Protein AF-A0A0F8XX93-F1 (afdb_monomer_lite)

Structure (mmCIF, N/CA/C/O backbone):
data_AF-A0A0F8XX93-F1
#
_entry.id   AF-A0A0F8XX93-F1
#
loop_
_atom_site.group_PDB
_atom_site.id
_atom_site.type_symbol
_atom_site.label_atom_id
_atom_site.label_alt_id
_atom_site.label_comp_id
_atom_site.label_asym_id
_atom_site.label_entity_id
_atom_site.label_seq_id
_atom_site.pdbx_PDB_ins_code
_atom_site.Cartn_x
_atom_site.Cartn_y
_atom_site.Cartn_z
_atom_site.occupancy
_atom_site.B_iso_or_equiv
_atom_site.auth_seq_id
_atom_site.auth_comp_id
_atom_site.auth_asym_id
_atom_site.auth_atom_id
_atom_site.pdbx_PDB_model_num
ATOM 1 N N . MET A 1 1 ? -2.299 -11.072 2.567 1.00 51.03 1 MET A N 1
ATOM 2 C CA . MET A 1 1 ? -2.515 -9.602 2.584 1.00 51.03 1 MET A CA 1
ATOM 3 C C . MET A 1 1 ? -2.583 -9.151 4.044 1.00 5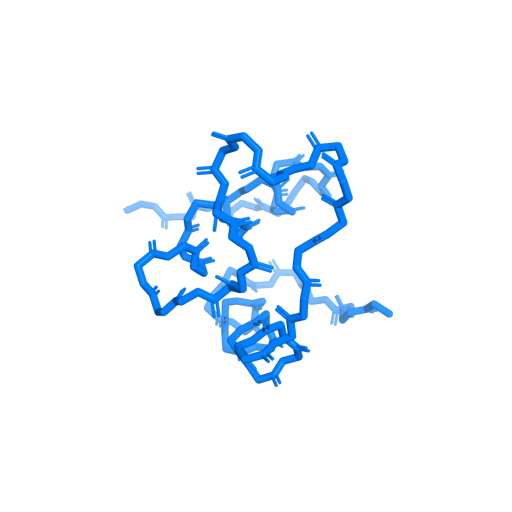1.03 1 MET A C 1
ATOM 5 O O . MET A 1 1 ? -3.249 -9.839 4.808 1.00 51.03 1 MET A O 1
ATOM 9 N N . PRO A 1 2 ? 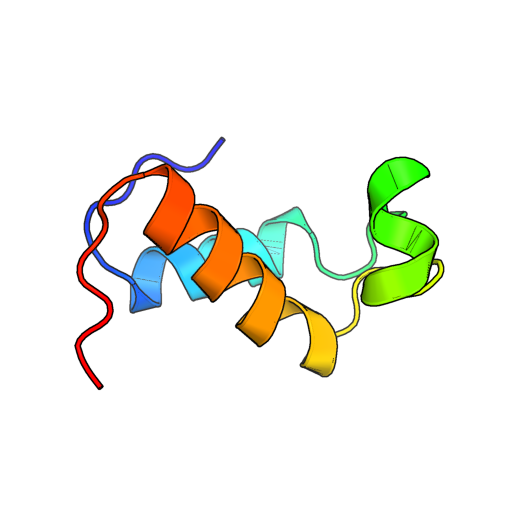-1.900 -8.077 4.476 1.00 56.38 2 PRO A N 1
ATOM 10 C CA . PRO A 1 2 ? -1.756 -7.771 5.903 1.00 56.38 2 PRO A CA 1
ATOM 11 C C . PRO A 1 2 ? -3.099 -7.391 6.545 1.00 56.38 2 PRO A C 1
ATOM 13 O O . PRO A 1 2 ? -3.699 -6.417 6.118 1.00 56.38 2 PRO A O 1
ATOM 16 N N . PHE A 1 3 ? -3.589 -8.132 7.542 1.00 59.09 3 PHE A N 1
ATOM 17 C CA . PHE A 1 3 ? -4.773 -7.752 8.332 1.00 59.09 3 PHE A CA 1
ATOM 18 C C . PHE A 1 3 ? -4.352 -6.721 9.386 1.00 59.09 3 PHE A C 1
ATOM 20 O O . PHE A 1 3 ? -3.545 -7.025 10.263 1.00 59.09 3 PHE A O 1
ATOM 27 N N . THR A 1 4 ? -4.808 -5.480 9.250 1.00 66.25 4 THR A N 1
ATOM 28 C CA . THR A 1 4 ? -4.557 -4.406 10.219 1.00 66.25 4 THR A CA 1
ATOM 29 C C . THR A 1 4 ? -5.640 -3.349 10.080 1.00 66.25 4 THR A C 1
ATOM 31 O O . THR A 1 4 ? -5.972 -2.959 8.966 1.00 66.25 4 THR A O 1
ATOM 34 N N . THR A 1 5 ? -6.170 -2.908 11.216 1.00 69.81 5 THR A N 1
ATOM 35 C CA . THR A 1 5 ? -7.138 -1.813 11.361 1.00 69.81 5 THR A CA 1
ATOM 36 C C . THR A 1 5 ? -6.473 -0.446 11.515 1.00 69.81 5 THR A C 1
ATOM 38 O O . THR A 1 5 ? -7.166 0.557 11.447 1.00 69.81 5 THR A O 1
ATOM 41 N N . LYS A 1 6 ? -5.146 -0.383 11.711 1.00 79.38 6 LYS A N 1
ATOM 42 C CA . LYS A 1 6 ? -4.394 0.874 11.869 1.00 79.38 6 LYS A CA 1
ATOM 43 C C . LYS A 1 6 ? -3.632 1.230 10.593 1.00 79.38 6 LYS A C 1
ATOM 45 O O . LYS A 1 6 ? -2.948 0.364 10.032 1.00 79.38 6 LYS A O 1
ATOM 50 N N . PHE A 1 7 ? -3.705 2.496 10.176 1.00 78.12 7 PHE A N 1
ATOM 51 C CA . PHE A 1 7 ? -3.043 2.996 8.967 1.00 78.12 7 PHE A CA 1
ATOM 52 C C . PHE A 1 7 ? -1.515 2.892 9.043 1.00 78.12 7 PHE A C 1
ATOM 54 O O . PHE A 1 7 ? -0.917 2.318 8.140 1.00 78.12 7 PHE A O 1
ATOM 61 N N . GLU A 1 8 ? -0.881 3.321 10.139 1.00 80.19 8 GLU A N 1
ATOM 62 C CA . GLU A 1 8 ? 0.585 3.240 10.298 1.00 80.19 8 GLU A CA 1
ATOM 63 C C . GLU A 1 8 ? 1.116 1.807 10.153 1.00 80.19 8 GLU A C 1
ATOM 65 O O . GLU A 1 8 ? 2.070 1.543 9.419 1.00 80.19 8 GLU A O 1
ATOM 70 N N . LYS A 1 9 ? 0.451 0.838 10.800 1.00 80.56 9 LYS A N 1
ATOM 71 C CA . LYS A 1 9 ? 0.812 -0.585 10.690 1.00 80.56 9 LYS A CA 1
ATOM 72 C C . LYS A 1 9 ? 0.573 -1.127 9.283 1.00 80.56 9 LYS A C 1
ATOM 74 O O . LYS A 1 9 ? 1.322 -1.992 8.827 1.00 80.56 9 LYS A O 1
ATOM 79 N N . LEU A 1 10 ? -0.469 -0.653 8.597 1.00 80.81 10 LEU A N 1
ATOM 80 C CA . LEU A 1 10 ? -0.701 -0.997 7.199 1.00 80.81 10 LEU A CA 1
ATOM 81 C C . LEU A 1 10 ? 0.425 -0.440 6.332 1.00 80.81 10 LEU A C 1
ATOM 83 O O . LEU A 1 10 ? 1.000 -1.198 5.565 1.00 80.81 10 LEU A O 1
ATOM 87 N N . GLN A 1 11 ? 0.775 0.832 6.486 1.00 79.31 11 GLN A N 1
ATOM 88 C CA . GLN A 1 11 ? 1.811 1.492 5.705 1.00 79.31 11 GLN A CA 1
ATOM 89 C C . GLN A 1 11 ? 3.175 0.821 5.891 1.00 79.31 11 GLN A C 1
ATOM 91 O O . GLN A 1 11 ? 3.841 0.535 4.899 1.00 79.31 11 GLN A O 1
ATOM 96 N N . ALA A 1 12 ? 3.560 0.483 7.125 1.00 81.31 12 ALA A N 1
ATOM 97 C CA . ALA A 1 12 ? 4.785 -0.268 7.403 1.00 81.31 12 ALA A CA 1
ATOM 98 C C . ALA A 1 12 ? 4.792 -1.632 6.691 1.00 81.31 12 ALA A C 1
ATOM 100 O O . ALA A 1 12 ? 5.745 -1.965 5.991 1.00 81.31 12 ALA A O 1
ATOM 101 N N . ARG A 1 13 ? 3.688 -2.386 6.770 1.00 81.12 13 ARG A N 1
ATOM 102 C CA . ARG A 1 13 ? 3.570 -3.686 6.092 1.00 81.12 13 ARG A CA 1
ATOM 103 C C . ARG A 1 13 ? 3.492 -3.570 4.574 1.00 81.12 13 ARG A C 1
ATOM 105 O O . ARG A 1 13 ? 3.993 -4.441 3.876 1.00 81.12 13 ARG A O 1
ATOM 112 N N . VAL A 1 14 ? 2.855 -2.530 4.044 1.00 80.81 14 VAL A N 1
ATOM 113 C CA . VAL A 1 14 ? 2.800 -2.267 2.601 1.00 80.81 14 VAL A CA 1
ATOM 114 C C . VAL A 1 14 ? 4.194 -1.900 2.104 1.00 80.81 14 VAL A C 1
ATOM 116 O O . VAL A 1 14 ? 4.615 -2.420 1.075 1.00 80.81 14 VAL A O 1
ATOM 119 N N . LYS A 1 15 ? 4.944 -1.096 2.866 1.00 82.38 15 LYS A N 1
ATOM 120 C CA . LYS A 1 15 ? 6.355 -0.818 2.604 1.00 82.38 15 LYS A CA 1
ATOM 121 C C . LYS A 1 15 ? 7.155 -2.116 2.551 1.00 82.38 15 LYS A C 1
ATOM 123 O O . LYS A 1 15 ? 7.752 -2.389 1.525 1.00 82.38 15 LYS A O 1
ATOM 128 N N . GLU A 1 16 ? 7.119 -2.953 3.582 1.00 81.62 16 GLU A N 1
ATOM 129 C CA . GLU A 1 16 ? 7.883 -4.211 3.582 1.00 81.62 16 GLU A CA 1
ATOM 130 C C . 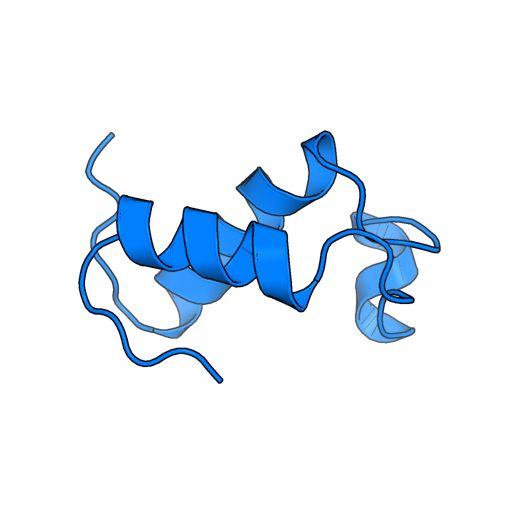GLU A 1 16 ? 7.475 -5.176 2.462 1.00 81.62 16 GLU A C 1
ATOM 132 O O . GLU A 1 16 ? 8.321 -5.830 1.860 1.00 81.62 16 GLU A O 1
ATOM 137 N N . PHE A 1 17 ? 6.178 -5.280 2.171 1.00 79.62 17 PHE A N 1
ATOM 138 C CA . PHE A 1 17 ? 5.675 -6.297 1.253 1.00 79.62 17 PHE A CA 1
ATOM 139 C C . PHE A 1 17 ? 5.800 -5.897 -0.219 1.00 79.62 17 PHE A C 1
ATOM 141 O O . PHE A 1 17 ? 6.011 -6.763 -1.071 1.00 79.62 17 PHE A O 1
ATOM 148 N N . TYR A 1 18 ? 5.636 -4.608 -0.526 1.00 78.19 18 TYR A N 1
ATOM 149 C CA . TYR A 1 18 ? 5.577 -4.110 -1.898 1.00 78.19 18 TYR A CA 1
ATOM 150 C C . TYR A 1 18 ? 6.830 -3.354 -2.330 1.00 78.19 18 TYR A C 1
ATOM 152 O O . TYR A 1 18 ? 7.090 -3.336 -3.527 1.00 78.19 18 TYR A O 1
ATOM 160 N N . LEU A 1 19 ? 7.631 -2.774 -1.429 1.00 80.88 19 LEU A N 1
ATOM 161 C CA . LEU A 1 19 ? 8.843 -2.044 -1.821 1.00 80.88 19 LEU A CA 1
ATOM 162 C C . LEU A 1 19 ? 9.786 -2.951 -2.626 1.00 80.88 19 LEU A C 1
ATOM 164 O O . LEU A 1 19 ? 10.109 -4.060 -2.207 1.00 80.88 19 LEU A O 1
ATOM 168 N N . GLY A 1 20 ? 10.199 -2.496 -3.811 1.00 77.88 20 GLY A N 1
ATOM 169 C CA . GLY A 1 20 ? 11.058 -3.280 -4.706 1.00 77.88 20 GLY A C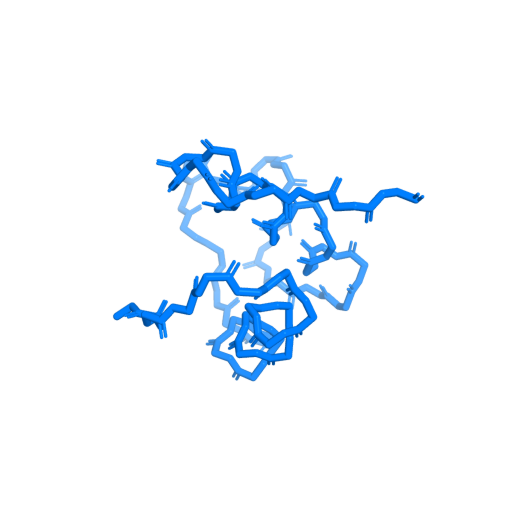A 1
ATOM 170 C C . GLY A 1 20 ? 10.349 -4.426 -5.444 1.00 77.88 20 GLY A C 1
ATOM 171 O O . GLY A 1 20 ? 10.970 -5.094 -6.271 1.00 77.88 20 GLY A O 1
ATOM 172 N N . ARG A 1 21 ? 9.048 -4.655 -5.209 1.00 80.06 21 ARG A N 1
ATOM 173 C CA . ARG A 1 21 ? 8.255 -5.619 -5.984 1.00 80.06 21 ARG A CA 1
ATOM 174 C C . ARG A 1 21 ? 7.780 -5.010 -7.305 1.00 80.06 21 ARG A C 1
ATOM 176 O O . ARG A 1 21 ? 7.467 -3.816 -7.361 1.00 80.06 21 ARG A O 1
ATOM 183 N N . PRO A 1 22 ? 7.663 -5.831 -8.363 1.00 82.06 22 PRO A N 1
ATOM 184 C CA . PRO A 1 22 ? 7.075 -5.391 -9.616 1.00 82.06 22 PRO A CA 1
ATOM 185 C C . PRO A 1 22 ? 5.609 -5.004 -9.410 1.00 82.06 22 PRO A C 1
ATOM 187 O O . PRO A 1 22 ? 4.830 -5.732 -8.788 1.00 82.06 22 PRO A O 1
ATOM 190 N N . VAL A 1 23 ? 5.231 -3.859 -9.969 1.00 80.19 23 VAL A N 1
ATOM 191 C CA . VAL A 1 23 ? 3.854 -3.367 -9.927 1.00 80.19 23 VAL A CA 1
ATOM 192 C C . VAL A 1 23 ? 3.003 -4.206 -10.890 1.00 80.19 23 VAL A C 1
ATOM 194 O O . VAL A 1 23 ? 3.408 -4.420 -12.042 1.00 80.19 23 VAL A O 1
ATOM 197 N N . PRO A 1 24 ? 1.812 -4.681 -10.481 1.00 80.75 24 PRO A N 1
ATOM 198 C CA . PRO A 1 24 ? 0.891 -5.365 -11.379 1.00 80.75 24 PRO A CA 1
ATOM 199 C C . PRO A 1 24 ? 0.534 -4.476 -12.571 1.00 80.75 24 PRO A C 1
ATOM 201 O O . PRO A 1 24 ? 0.344 -3.274 -12.416 1.00 80.75 24 PRO A O 1
ATOM 204 N N . THR A 1 25 ? 0.374 -5.054 -13.763 1.00 80.31 25 THR A N 1
ATOM 205 C CA . THR A 1 25 ? 0.192 -4.293 -15.017 1.00 80.31 25 THR A CA 1
ATOM 206 C C . THR A 1 25 ? -0.934 -3.256 -14.965 1.00 80.31 25 THR A C 1
ATOM 208 O O . THR A 1 25 ? -0.776 -2.171 -15.513 1.00 80.31 25 THR A O 1
ATOM 211 N N . ARG A 1 26 ? -2.023 -3.535 -14.234 1.00 78.81 26 ARG A N 1
ATOM 212 C CA . ARG A 1 26 ? -3.145 -2.594 -14.039 1.00 78.81 26 ARG A CA 1
ATOM 213 C C . ARG A 1 26 ? -2.755 -1.309 -13.302 1.00 78.81 26 ARG A C 1
ATOM 215 O O . ARG A 1 26 ? -3.374 -0.279 -13.520 1.00 78.81 26 ARG A O 1
ATOM 222 N N . PHE A 1 27 ? -1.730 -1.373 -12.459 1.00 76.00 27 PHE A N 1
ATOM 223 C CA . PHE A 1 27 ? -1.264 -0.272 -11.620 1.00 76.00 27 PHE A CA 1
ATOM 224 C C . PHE A 1 27 ? 0.053 0.334 -12.119 1.00 76.00 27 PHE A C 1
ATOM 226 O O . PHE A 1 27 ? 0.488 1.350 -11.587 1.00 76.00 27 PHE A O 1
ATOM 233 N N . LYS A 1 28 ? 0.672 -0.228 -13.170 1.00 78.00 28 LYS A N 1
ATOM 234 C CA . LYS A 1 28 ? 1.950 0.270 -13.710 1.00 78.00 28 LYS A CA 1
ATOM 235 C C . LYS A 1 28 ? 1.888 1.712 -14.212 1.00 78.00 28 LYS A C 1
ATOM 237 O O . LYS A 1 28 ? 2.898 2.405 -14.204 1.00 78.00 28 LYS A O 1
ATOM 242 N N . LYS A 1 29 ? 0.712 2.153 -14.667 1.00 77.25 29 LYS A N 1
ATOM 243 C CA . LYS A 1 29 ? 0.487 3.524 -15.143 1.00 77.25 29 LYS A CA 1
ATOM 244 C C . LYS A 1 29 ? 0.442 4.542 -13.996 1.00 77.25 29 LYS A C 1
ATOM 246 O O . LYS A 1 29 ? 0.786 5.692 -14.220 1.00 77.25 29 LYS A O 1
ATOM 251 N N . GLU A 1 30 ? 0.032 4.114 -12.800 1.00 72.56 30 GLU A N 1
ATOM 252 C CA . GLU A 1 30 ? -0.032 4.961 -11.601 1.00 72.56 30 GLU A CA 1
ATOM 253 C C . GLU A 1 30 ? 1.281 4.922 -10.807 1.00 72.56 30 GLU A C 1
ATOM 255 O O . GLU A 1 30 ? 1.793 5.976 -10.468 1.00 72.56 30 GLU A O 1
ATOM 260 N N . PHE A 1 31 ? 1.846 3.730 -10.565 1.00 73.38 31 PHE A N 1
ATOM 261 C CA . PHE A 1 31 ? 2.970 3.539 -9.631 1.00 73.38 31 PHE A CA 1
ATOM 262 C C . PHE A 1 31 ? 4.300 3.151 -10.309 1.00 73.38 31 PHE A C 1
ATOM 264 O O . PHE A 1 31 ? 5.264 2.765 -9.649 1.00 73.38 31 PHE A O 1
ATOM 271 N N . GLY A 1 32 ? 4.367 3.196 -11.643 1.00 77.88 32 GLY A N 1
ATOM 272 C CA . GLY A 1 32 ? 5.553 2.817 -12.416 1.00 77.88 32 GLY A CA 1
ATOM 273 C C . GLY A 1 32 ? 5.782 1.302 -12.517 1.00 77.88 32 GLY A C 1
ATOM 274 O O . GLY A 1 32 ? 4.871 0.491 -12.370 1.00 77.88 32 GLY A O 1
ATOM 275 N N . LYS A 1 33 ? 7.013 0.878 -12.834 1.00 77.88 33 LYS A N 1
ATOM 276 C CA . LYS A 1 33 ? 7.344 -0.554 -13.019 1.00 77.88 33 LYS A CA 1
ATOM 277 C C . LYS A 1 33 ? 7.556 -1.299 -11.695 1.00 77.88 33 LYS A C 1
ATOM 279 O O . LYS A 1 33 ? 7.274 -2.496 -11.628 1.00 77.88 33 LYS A O 1
ATOM 284 N N . ILE A 1 34 ? 8.057 -0.607 -10.674 1.00 81.50 34 ILE A N 1
ATOM 285 C CA . ILE A 1 34 ? 8.431 -1.144 -9.360 1.00 81.50 34 ILE A CA 1
ATOM 286 C C . ILE A 1 34 ? 7.903 -0.174 -8.304 1.00 81.50 34 ILE A C 1
ATOM 288 O O . ILE A 1 34 ? 8.001 1.037 -8.492 1.00 81.50 34 ILE A O 1
ATOM 292 N N . TYR A 1 35 ? 7.347 -0.691 -7.208 1.00 79.38 35 TYR A N 1
ATOM 293 C CA . TYR A 1 35 ? 6.904 0.163 -6.110 1.00 79.38 35 TYR A CA 1
ATOM 294 C C . TYR A 1 35 ? 8.114 0.806 -5.421 1.00 79.38 35 TYR A C 1
ATOM 296 O O . TYR A 1 35 ? 8.943 0.118 -4.817 1.00 79.38 35 TYR A O 1
ATOM 304 N N . ASN A 1 36 ? 8.177 2.133 -5.492 1.00 79.38 36 ASN A N 1
ATOM 305 C CA . ASN A 1 36 ? 9.169 2.966 -4.813 1.00 79.38 36 ASN A CA 1
ATOM 306 C C . ASN A 1 36 ? 8.609 3.527 -3.501 1.00 79.38 36 ASN A C 1
ATOM 308 O O . ASN A 1 36 ? 7.399 3.533 -3.297 1.00 79.38 36 ASN A O 1
ATOM 312 N N . GLN A 1 37 ? 9.467 4.051 -2.616 1.00 74.12 37 GLN A N 1
ATOM 313 C CA . GLN A 1 37 ? 9.020 4.643 -1.343 1.00 74.12 37 GLN A CA 1
ATOM 314 C C . GLN A 1 37 ? 7.943 5.727 -1.524 1.00 74.12 37 GLN A C 1
ATOM 316 O O . GLN A 1 37 ? 6.980 5.745 -0.761 1.00 74.12 37 GLN A O 1
ATOM 321 N N . ASN A 1 38 ? 8.059 6.550 -2.570 1.00 77.19 38 ASN A N 1
ATOM 322 C CA . ASN A 1 38 ? 7.083 7.596 -2.901 1.00 77.19 38 ASN A CA 1
ATOM 323 C C . ASN A 1 38 ? 5.701 7.023 -3.269 1.00 77.19 38 ASN A C 1
ATOM 325 O O . ASN A 1 38 ? 4.678 7.640 -2.998 1.00 77.19 38 ASN A O 1
ATOM 329 N N . GLU A 1 39 ? 5.678 5.804 -3.808 1.00 77.19 39 GLU A N 1
ATOM 330 C CA . GLU A 1 39 ? 4.488 5.098 -4.290 1.00 77.19 39 GLU A CA 1
ATOM 331 C C . GLU A 1 39 ? 3.802 4.268 -3.190 1.00 77.19 39 GLU A C 1
ATOM 333 O O . GLU A 1 39 ? 2.625 3.916 -3.294 1.00 77.19 39 GLU A O 1
ATOM 338 N N . ILE A 1 40 ? 4.508 3.977 -2.091 1.00 80.31 40 ILE A N 1
ATOM 339 C CA . ILE A 1 40 ? 3.960 3.234 -0.947 1.00 80.31 40 ILE A CA 1
ATOM 340 C C . ILE A 1 40 ? 2.839 4.015 -0.260 1.00 80.31 40 ILE A C 1
ATOM 342 O O . ILE A 1 40 ? 1.864 3.413 0.190 1.00 80.31 40 ILE A O 1
ATOM 346 N N . LEU A 1 41 ? 2.960 5.338 -0.175 1.00 79.38 41 LEU A N 1
ATOM 347 C CA . LEU A 1 41 ? 1.987 6.202 0.492 1.00 79.38 41 LEU A CA 1
ATOM 348 C C . LEU A 1 41 ? 0.625 6.205 -0.238 1.00 79.38 41 LEU A C 1
ATOM 350 O O . LEU A 1 41 ? -0.368 5.804 0.380 1.00 79.38 41 LEU A O 1
ATOM 354 N N . PRO A 1 42 ? 0.547 6.512 -1.551 1.00 82.38 42 PRO A N 1
ATOM 355 C CA . PRO A 1 42 ? -0.703 6.409 -2.304 1.00 82.38 42 PRO A CA 1
ATOM 356 C C . PRO A 1 42 ? -1.245 4.972 -2.373 1.00 82.38 42 PRO A C 1
ATOM 358 O O . PRO A 1 42 ? -2.459 4.773 -2.292 1.00 82.38 42 PRO A O 1
ATOM 361 N N . LEU A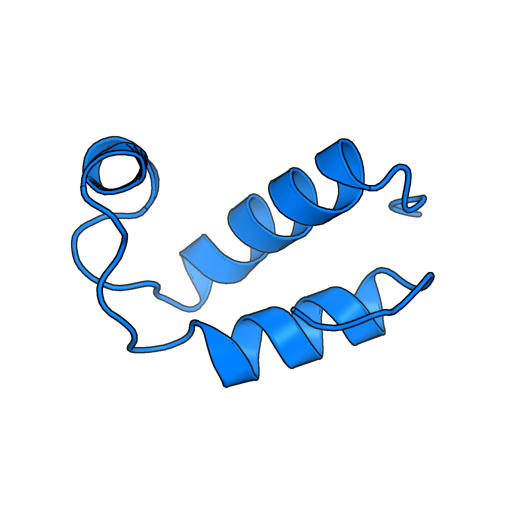 1 43 ? -0.379 3.952 -2.435 1.00 81.44 43 LEU A N 1
ATOM 362 C CA . LEU A 1 43 ? -0.806 2.550 -2.411 1.00 81.44 43 LEU A CA 1
ATOM 363 C C . LEU A 1 43 ? -1.455 2.180 -1.071 1.00 81.44 43 LEU A C 1
ATOM 365 O O . LEU A 1 43 ? -2.513 1.551 -1.044 1.00 81.44 43 LEU A O 1
ATOM 369 N N . SER A 1 44 ? -0.851 2.604 0.040 1.00 79.94 44 SER A N 1
ATOM 370 C CA . SER A 1 44 ? -1.377 2.382 1.389 1.00 79.94 44 SER A CA 1
ATOM 371 C C . SER A 1 44 ? -2.727 3.068 1.564 1.00 79.94 44 SER A C 1
ATOM 373 O O . SER A 1 44 ? -3.653 2.449 2.075 1.00 79.94 44 SER A O 1
ATOM 375 N N . ILE A 1 45 ? -2.893 4.295 1.061 1.00 82.38 45 ILE A N 1
ATOM 376 C CA . ILE A 1 45 ? -4.181 5.010 1.055 1.00 82.38 45 ILE A CA 1
ATOM 377 C C . ILE A 1 45 ? -5.237 4.238 0.252 1.00 82.38 45 ILE A C 1
ATOM 379 O O . ILE A 1 45 ? -6.361 4.061 0.722 1.00 82.38 45 ILE A O 1
ATOM 383 N N . LYS A 1 46 ? -4.888 3.735 -0.938 1.00 82.06 46 LYS A N 1
ATOM 384 C CA . LYS A 1 46 ? -5.808 2.979 -1.806 1.00 82.06 46 LYS A CA 1
ATOM 385 C C . LYS A 1 46 ? -6.252 1.667 -1.149 1.00 82.06 46 LYS A C 1
ATOM 387 O O . LYS A 1 46 ? -7.437 1.336 -1.166 1.00 82.06 46 LYS A O 1
ATOM 392 N N . ILE A 1 47 ? -5.321 0.963 -0.501 1.00 80.75 47 ILE A N 1
ATOM 393 C CA . ILE A 1 47 ? -5.601 -0.251 0.276 1.00 80.75 47 ILE A CA 1
ATOM 394 C C . ILE A 1 47 ? -6.466 0.071 1.503 1.00 80.75 47 ILE A C 1
ATOM 396 O O . ILE A 1 47 ? -7.405 -0.672 1.782 1.00 80.75 47 ILE A O 1
ATOM 400 N N . SER A 1 48 ? -6.197 1.174 2.207 1.00 81.94 48 SER A N 1
ATOM 401 C CA . SER A 1 48 ? -6.989 1.619 3.360 1.00 81.94 48 SER A CA 1
ATOM 402 C C . SER A 1 48 ? -8.426 1.948 2.982 1.00 81.94 48 SER A C 1
ATOM 404 O O . SER A 1 48 ? -9.344 1.409 3.597 1.00 81.94 48 SER A O 1
ATOM 406 N N . LYS A 1 49 ? -8.634 2.732 1.914 1.00 80.56 49 LYS A N 1
ATOM 407 C CA . LYS A 1 49 ? -9.970 3.038 1.374 1.00 80.56 49 LYS A CA 1
ATOM 408 C C . LYS A 1 49 ? -10.724 1.774 0.969 1.00 80.56 49 LYS A C 1
ATOM 410 O O . LYS A 1 49 ? -11.879 1.613 1.338 1.00 80.56 49 LYS A O 1
ATOM 415 N N . SER A 1 50 ? -10.059 0.845 0.278 1.00 79.69 5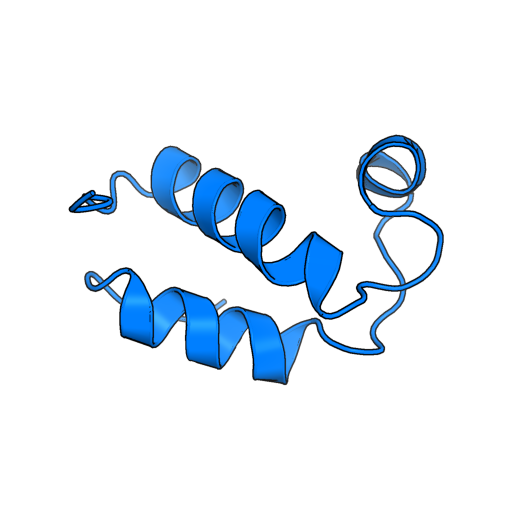0 SER A N 1
ATOM 416 C CA . SER A 1 50 ? -10.660 -0.437 -0.119 1.00 79.69 50 SER A CA 1
ATOM 417 C C . SER A 1 50 ? -11.060 -1.321 1.068 1.00 79.69 50 SER A C 1
ATOM 419 O O . SER A 1 50 ? -11.815 -2.271 0.879 1.00 79.69 50 SER A O 1
ATOM 421 N N . ARG A 1 51 ? -10.524 -1.063 2.263 1.00 73.94 51 ARG A N 1
ATOM 422 C CA . ARG A 1 51 ? -10.732 -1.876 3.468 1.00 73.94 51 ARG A CA 1
ATOM 423 C C . ARG A 1 51 ? -11.525 -1.165 4.558 1.00 73.94 51 ARG A C 1
ATOM 425 O O . ARG A 1 51 ? -11.711 -1.750 5.618 1.00 73.94 51 ARG A O 1
ATOM 432 N N . GLY A 1 52 ? -11.952 0.076 4.325 1.00 75.06 52 GLY A N 1
ATOM 433 C CA . GLY A 1 52 ? -12.624 0.886 5.342 1.00 75.06 52 GLY A CA 1
ATOM 434 C C . GLY A 1 52 ? -11.738 1.214 6.549 1.00 75.06 52 GLY A C 1
ATOM 435 O O . GLY A 1 52 ? -12.251 1.426 7.642 1.00 75.06 52 GLY A O 1
ATOM 436 N N . ILE A 1 53 ? -10.412 1.229 6.380 1.00 79.31 53 ILE A N 1
ATOM 437 C CA . ILE A 1 53 ? -9.482 1.635 7.440 1.00 79.31 53 ILE A CA 1
ATOM 438 C C . ILE A 1 53 ? -9.506 3.162 7.520 1.00 79.31 53 ILE A C 1
ATOM 440 O O . ILE A 1 53 ? -9.223 3.825 6.518 1.00 79.31 53 ILE A O 1
ATOM 444 N N . GLN A 1 54 ? -9.825 3.712 8.695 1.00 70.44 54 GLN A N 1
ATOM 445 C CA . GLN A 1 54 ? -9.737 5.151 8.941 1.00 70.44 54 GLN A CA 1
ATOM 446 C C . GLN A 1 54 ? -8.288 5.616 8.775 1.00 70.44 54 GLN A C 1
ATOM 448 O O . GLN A 1 54 ? -7.366 5.115 9.419 1.00 70.44 54 GLN A O 1
ATOM 453 N N . ILE A 1 55 ? -8.106 6.560 7.856 1.00 69.88 55 ILE A N 1
ATOM 454 C CA . ILE A 1 55 ? -6.864 7.297 7.667 1.00 69.88 55 ILE A CA 1
ATOM 455 C C . ILE A 1 55 ? -7.047 8.552 8.522 1.00 69.88 55 ILE A C 1
ATOM 457 O O . ILE A 1 55 ? -7.648 9.513 8.050 1.00 69.88 55 ILE A O 1
ATOM 461 N N . GLU A 1 56 ? -6.667 8.500 9.801 1.00 57.19 56 GLU A N 1
ATOM 462 C CA . GLU A 1 56 ? -6.543 9.732 10.592 1.00 57.19 56 GLU A CA 1
ATOM 463 C C . GLU A 1 56 ? -5.452 10.587 9.935 1.00 57.19 56 GLU A C 1
ATOM 465 O O . GLU A 1 56 ? -4.363 10.083 9.643 1.00 57.19 56 GLU A O 1
ATOM 470 N N . GLN A 1 57 ? -5.820 11.820 9.584 1.00 51.75 57 GLN A N 1
ATOM 471 C CA . GLN A 1 57 ? -5.005 12.793 8.857 1.00 51.75 57 GLN A CA 1
ATOM 472 C C . GLN A 1 57 ? -4.355 13.767 9.830 1.00 51.75 57 GLN A C 1
ATOM 474 O O . GLN A 1 57 ? -5.060 14.181 10.776 1.00 51.75 57 GLN A O 1
#

pLDDT: mean 76.44, std 7.52, range [51.03, 82.38]

Organism: NCBI:txid412755

Radius of gyration: 10.89 Å; chains: 1; bounding box: 24×22×27 Å

Foldseek 3Di:
DDDDLALVVLLVVLCVPFAQNADPPVCCVPQNGGHHNVNSVVVSVVVCVVVVRDDDD

Sequence (57 aa):
MPFTTKFEKLQARVKEFYLGRPVPTRFKKEFGKIYNQNEILPLSIKISKSRGIQIEQ

Secondary structure (DSSP, 8-state):
----SSHHHHHHHHHHHHTTSBPPGGGHHHH-SB--HHHHHHHHHHHHHHHT-----